Protein AF-A0A944BU51-F1 (afdb_monomer)

Secondary structure (DSSP, 8-state):
-HHHHHHGGG--TTHHHHHHHHTGGG----HHHHHHHHHHHHHHHHHHHHHHHHHHHHHHHHHTT-

Sequence (66 aa):
AASKIYQGDKYTDSHPIEYFRRGRDARVIHQETSDMLEKLLVMLKEKGEDETFRYIREELKNENDY

Structure (mmCIF, N/CA/C/O backbone):
data_AF-A0A944BU51-F1
#
_entry.id   AF-A0A944BU51-F1
#
loop_
_atom_site.group_PDB
_atom_site.id
_atom_site.type_symbol
_atom_site.label_atom_id
_atom_site.label_alt_id
_atom_site.label_comp_id
_atom_site.label_asym_id
_atom_site.label_entity_id
_atom_site.label_seq_id
_atom_site.pdbx_PDB_ins_code
_atom_site.Cartn_x
_atom_site.Cartn_y
_atom_site.Cartn_z
_atom_site.occupancy
_atom_site.B_iso_or_equiv
_atom_site.auth_seq_id
_atom_site.auth_comp_id
_atom_site.auth_asym_id
_atom_site.auth_atom_id
_atom_site.pdbx_PDB_model_num
ATOM 1 N N . ALA A 1 1 ? -0.474 11.889 2.710 1.00 53.28 1 ALA A N 1
ATOM 2 C CA . ALA A 1 1 ? 0.230 11.544 1.455 1.00 53.28 1 ALA A CA 1
ATOM 3 C C . ALA A 1 1 ? 0.040 12.662 0.430 1.00 53.28 1 ALA A C 1
ATOM 5 O O . ALA A 1 1 ? -1.042 13.238 0.392 1.00 53.28 1 ALA A O 1
ATOM 6 N N . ALA A 1 2 ? 1.052 12.967 -0.393 1.00 53.47 2 ALA A N 1
ATOM 7 C CA . ALA A 1 2 ? 0.985 14.034 -1.405 1.00 53.47 2 ALA A CA 1
ATOM 8 C C . ALA A 1 2 ? -0.183 13.849 -2.400 1.00 53.47 2 ALA A C 1
ATOM 10 O O . ALA A 1 2 ? -0.801 14.821 -2.818 1.00 53.47 2 ALA A O 1
ATOM 11 N N . SER A 1 3 ? -0.573 12.605 -2.686 1.00 47.75 3 SER A N 1
ATOM 12 C CA . SER A 1 3 ? -1.709 12.244 -3.547 1.00 47.75 3 SER A CA 1
ATOM 13 C C . SER A 1 3 ? -3.061 12.781 -3.052 1.00 47.75 3 SER A C 1
ATOM 15 O O . SER A 1 3 ? -3.910 13.139 -3.863 1.00 47.75 3 SER A O 1
ATOM 17 N N . LYS A 1 4 ? -3.236 12.906 -1.727 1.00 49.84 4 LYS A N 1
ATOM 18 C CA . LYS A 1 4 ? -4.465 13.401 -1.079 1.00 49.84 4 LYS A CA 1
ATOM 19 C C . LYS A 1 4 ? -4.648 14.9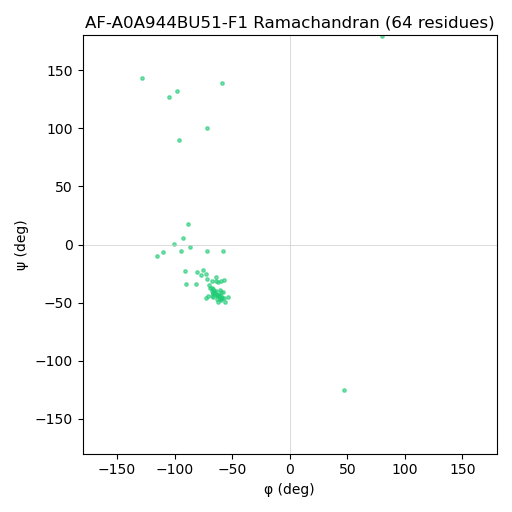15 -1.260 1.00 49.84 4 LYS A C 1
ATOM 21 O O . LYS A 1 4 ? -5.770 15.401 -1.266 1.00 49.84 4 LYS A O 1
ATOM 26 N N . ILE A 1 5 ? -3.546 15.647 -1.456 1.00 60.75 5 ILE A N 1
ATOM 27 C CA . ILE A 1 5 ? -3.555 17.098 -1.700 1.00 60.75 5 ILE A CA 1
ATOM 28 C C . ILE A 1 5 ? -3.855 17.413 -3.174 1.00 60.75 5 ILE A C 1
ATOM 30 O O . ILE A 1 5 ? -4.528 18.399 -3.455 1.00 60.75 5 ILE A O 1
ATOM 34 N N . TYR A 1 6 ? -3.411 16.571 -4.116 1.00 51.31 6 TYR A N 1
ATOM 35 C CA . TYR A 1 6 ? -3.580 16.828 -5.554 1.00 51.31 6 TYR A CA 1
ATOM 36 C C . TYR A 1 6 ? -4.858 16.247 -6.177 1.00 51.31 6 TYR A C 1
ATOM 38 O O . TYR A 1 6 ? -5.271 16.735 -7.226 1.00 51.31 6 TYR A O 1
ATOM 46 N N . GLN A 1 7 ? -5.485 15.221 -5.587 1.00 50.69 7 GLN A N 1
ATOM 47 C CA . GLN A 1 7 ? -6.632 14.541 -6.216 1.00 50.69 7 GLN A CA 1
ATOM 48 C C . GLN A 1 7 ? -7.992 14.763 -5.545 1.00 50.69 7 GLN A C 1
ATOM 50 O O . GLN A 1 7 ? -8.996 14.367 -6.138 1.00 50.69 7 GLN A O 1
ATOM 55 N N . GLY A 1 8 ? -8.060 15.424 -4.382 1.00 63.78 8 GLY A N 1
ATOM 56 C CA . GLY A 1 8 ? -9.331 15.719 -3.701 1.00 63.78 8 GLY A CA 1
ATOM 57 C C . GLY A 1 8 ? -10.254 14.492 -3.632 1.00 63.78 8 GLY A C 1
ATOM 58 O O . GLY A 1 8 ? -9.820 13.418 -3.223 1.00 63.78 8 GLY A O 1
ATOM 59 N N . ASP A 1 9 ? -11.487 14.634 -4.128 1.00 54.75 9 ASP A N 1
ATOM 60 C CA . ASP A 1 9 ? -12.534 13.593 -4.154 1.00 54.75 9 ASP A CA 1
ATOM 61 C C . ASP A 1 9 ? -12.308 12.445 -5.163 1.00 54.75 9 ASP A C 1
ATOM 63 O O . ASP A 1 9 ? -13.091 11.498 -5.210 1.00 54.75 9 ASP A O 1
ATOM 67 N N . LYS A 1 10 ? -11.270 12.508 -6.011 1.00 54.25 10 LYS A N 1
ATOM 68 C CA . LYS A 1 10 ? -10.981 11.472 -7.026 1.00 54.25 10 LYS A CA 1
ATOM 69 C C . LYS A 1 10 ? -9.988 10.410 -6.565 1.00 54.25 10 LYS A C 1
ATOM 71 O O . LYS A 1 10 ? -9.751 9.450 -7.299 1.00 54.25 10 LYS A O 1
ATOM 76 N N . TYR A 1 11 ? -9.406 10.560 -5.377 1.00 53.19 11 TYR A N 1
ATOM 77 C CA . TYR A 1 11 ? -8.548 9.523 -4.825 1.00 53.19 11 TYR A CA 1
ATOM 78 C C . TYR A 1 11 ? -9.407 8.332 -4.402 1.00 53.19 11 TYR A C 1
ATOM 80 O O . TYR A 1 11 ? -10.051 8.340 -3.358 1.00 53.19 11 TYR A O 1
ATOM 88 N N . THR A 1 12 ? -9.438 7.307 -5.244 1.00 62.06 12 THR A N 1
ATOM 89 C CA . THR A 1 12 ? -9.987 6.004 -4.870 1.00 62.06 12 THR A CA 1
ATOM 90 C C . THR A 1 12 ? -8.834 5.101 -4.471 1.00 62.06 12 THR A C 1
ATOM 92 O O . THR A 1 12 ? -7.877 4.962 -5.240 1.00 62.06 12 THR A O 1
ATOM 95 N N . ASP A 1 13 ? -8.958 4.426 -3.331 1.00 62.22 13 ASP A N 1
ATOM 96 C CA . ASP A 1 13 ? -7.975 3.466 -2.810 1.00 62.22 13 ASP A CA 1
ATOM 97 C C . ASP A 1 13 ? -7.685 2.288 -3.770 1.00 62.22 13 ASP A C 1
ATOM 99 O O . ASP A 1 13 ? -6.784 1.484 -3.548 1.00 62.22 13 ASP A O 1
ATOM 103 N N . SER A 1 14 ? -8.412 2.193 -4.888 1.00 65.38 14 SER A N 1
ATOM 104 C CA . SER A 1 14 ? -8.184 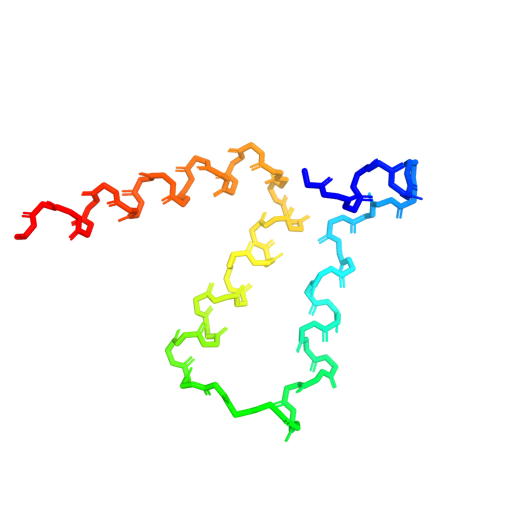1.243 -5.977 1.00 65.38 14 SER A CA 1
ATOM 105 C C . SER A 1 14 ? -7.083 1.630 -6.972 1.00 65.38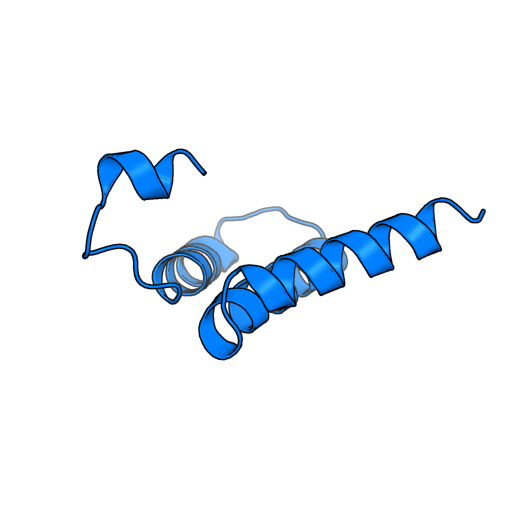 14 SER A C 1
ATOM 107 O O . SER A 1 14 ? -6.538 0.741 -7.624 1.00 65.38 14 SER A O 1
ATOM 109 N N . HIS A 1 15 ? -6.735 2.912 -7.114 1.00 73.69 15 HIS A N 1
ATOM 110 C CA . HIS A 1 15 ? -5.722 3.346 -8.091 1.00 73.69 15 HIS A CA 1
ATOM 111 C C . HIS A 1 15 ? -4.313 2.795 -7.803 1.00 73.69 15 HIS A C 1
ATOM 113 O O . HIS A 1 15 ? -3.629 2.389 -8.748 1.00 73.69 15 HIS A O 1
ATOM 119 N N . PRO A 1 16 ? -3.854 2.730 -6.536 1.00 78.12 16 PRO A N 1
ATOM 120 C CA . PRO A 1 16 ? -2.520 2.227 -6.223 1.00 78.12 16 PRO A CA 1
ATOM 121 C C . PRO A 1 16 ? -2.305 0.760 -6.628 1.00 78.12 16 PRO A C 1
ATOM 123 O O . PRO A 1 16 ? -1.276 0.438 -7.226 1.00 78.12 16 PRO A O 1
ATOM 126 N N . ILE A 1 17 ? -3.279 -0.123 -6.367 1.00 82.50 17 ILE A N 1
ATOM 127 C CA . ILE A 1 17 ? -3.176 -1.552 -6.715 1.00 82.50 17 ILE A CA 1
ATOM 128 C C . ILE A 1 17 ? -3.215 -1.779 -8.232 1.00 82.50 17 ILE A C 1
ATOM 130 O O . ILE A 1 17 ? -2.488 -2.622 -8.756 1.00 82.50 17 ILE A O 1
ATOM 134 N N . GLU A 1 18 ? -4.017 -1.003 -8.962 1.00 82.19 18 GLU A N 1
ATOM 135 C CA . GLU A 1 18 ? -4.116 -1.111 -10.418 1.00 82.19 18 GLU A CA 1
ATOM 136 C C . GLU A 1 18 ? -2.817 -0.670 -11.106 1.00 82.19 18 GLU A C 1
ATOM 138 O O . GLU A 1 18 ? -2.292 -1.380 -11.967 1.00 82.19 18 GLU A O 1
ATOM 143 N N . TYR A 1 19 ? -2.237 0.451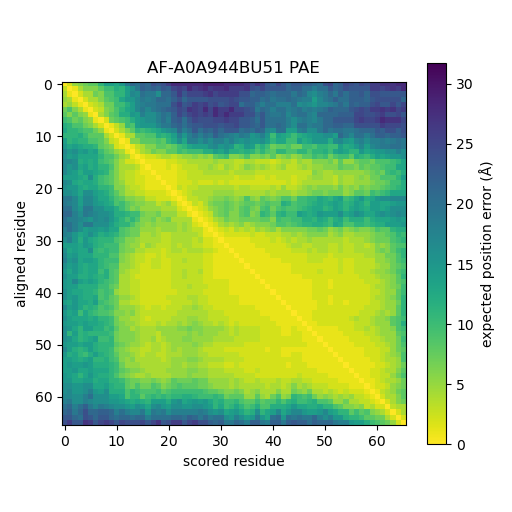 -10.665 1.00 84.19 19 TYR A N 1
ATOM 144 C CA . TYR A 1 19 ? -0.935 0.910 -11.148 1.00 84.19 19 TYR A CA 1
ATOM 145 C C . TYR A 1 19 ? 0.177 -0.099 -10.837 1.00 84.19 19 TYR A C 1
ATOM 147 O O . TYR A 1 19 ? 1.015 -0.398 -11.692 1.00 84.19 19 TYR A O 1
ATOM 155 N N . PHE A 1 20 ? 0.171 -0.656 -9.622 1.00 85.19 20 PHE A N 1
ATOM 156 C CA . PHE A 1 20 ? 1.146 -1.656 -9.204 1.00 85.19 20 PHE A CA 1
ATOM 157 C C . PHE A 1 20 ? 1.105 -2.899 -10.100 1.00 85.19 20 PHE A C 1
ATOM 159 O O . PHE A 1 20 ? 2.146 -3.315 -10.610 1.00 85.19 20 PH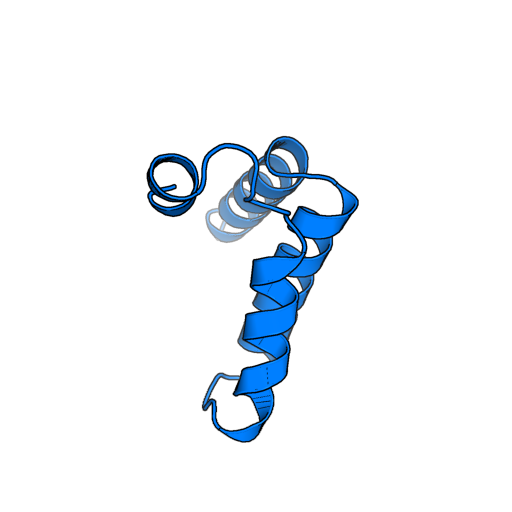E A O 1
ATOM 166 N N . ARG A 1 21 ? -0.096 -3.428 -10.370 1.00 83.00 21 ARG A N 1
ATOM 167 C CA . ARG A 1 21 ? -0.303 -4.596 -11.240 1.00 83.00 21 ARG A CA 1
ATOM 168 C C . ARG A 1 21 ? 0.052 -4.323 -12.699 1.00 83.00 21 ARG A C 1
ATOM 170 O O . ARG A 1 21 ? 0.648 -5.183 -13.340 1.00 83.00 21 ARG A O 1
ATOM 177 N N . ARG A 1 22 ? -0.251 -3.129 -13.218 1.00 84.00 22 ARG A N 1
ATOM 178 C CA . ARG A 1 22 ? 0.049 -2.752 -14.611 1.00 84.00 22 ARG A CA 1
ATOM 179 C C . ARG A 1 22 ? 1.548 -2.747 -14.924 1.00 84.00 22 ARG A C 1
ATOM 181 O O . ARG A 1 22 ? 1.933 -3.031 -16.051 1.00 84.00 22 ARG A O 1
ATOM 188 N N . GLY A 1 23 ? 2.387 -2.411 -13.946 1.00 78.19 23 GLY A N 1
ATOM 189 C CA . GLY A 1 23 ? 3.843 -2.373 -14.103 1.00 78.19 23 GLY A CA 1
ATOM 190 C C . GLY A 1 23 ? 4.567 -3.661 -13.710 1.00 78.19 23 GLY A C 1
ATOM 191 O O . GLY A 1 23 ? 5.793 -3.641 -13.667 1.00 78.19 23 GLY A O 1
ATOM 192 N N . ARG A 1 24 ? 3.851 -4.742 -13.369 1.00 75.19 24 ARG A N 1
ATOM 193 C CA . ARG A 1 24 ? 4.442 -5.953 -12.777 1.00 75.19 24 ARG A CA 1
ATOM 194 C C . ARG A 1 24 ? 5.474 -6.624 -13.687 1.00 75.19 24 ARG A C 1
ATOM 196 O O . ARG A 1 24 ? 6.527 -7.010 -13.201 1.00 75.19 24 ARG A O 1
ATOM 203 N N . ASP A 1 25 ? 5.221 -6.669 -14.992 1.00 71.69 25 ASP A N 1
ATOM 204 C CA . ASP A 1 25 ? 6.094 -7.372 -15.946 1.00 71.69 25 ASP A CA 1
ATOM 205 C C . ASP A 1 25 ? 7.396 -6.611 -16.259 1.00 71.69 25 ASP A C 1
ATOM 207 O O . ASP A 1 25 ? 8.387 -7.207 -16.670 1.00 71.69 25 ASP A O 1
ATOM 211 N N . ALA A 1 26 ? 7.417 -5.291 -16.050 1.00 7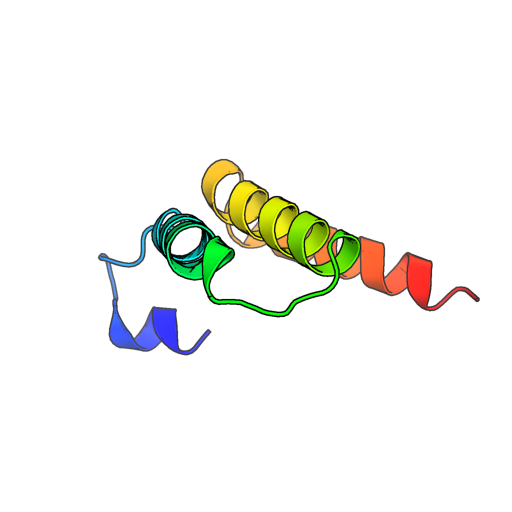6.56 26 ALA A N 1
ATOM 212 C CA . ALA A 1 26 ? 8.579 -4.435 -16.314 1.00 76.56 26 ALA A CA 1
ATOM 213 C C . ALA A 1 26 ? 9.384 -4.095 -15.046 1.00 76.56 26 ALA A C 1
ATOM 215 O O . ALA A 1 26 ? 10.351 -3.335 -15.095 1.00 76.56 26 ALA A O 1
ATOM 216 N N . ARG A 1 27 ? 8.958 -4.602 -13.888 1.00 79.25 27 ARG A N 1
ATOM 217 C CA . ARG A 1 27 ? 9.457 -4.205 -12.575 1.00 79.25 27 ARG A CA 1
ATOM 218 C C . ARG A 1 27 ? 10.375 -5.283 -12.014 1.00 79.25 27 ARG A C 1
ATOM 220 O O . ARG A 1 27 ? 9.974 -6.426 -11.852 1.00 79.25 27 ARG A O 1
ATOM 227 N N . VAL A 1 28 ? 11.582 -4.884 -11.628 1.00 82.69 28 VAL A N 1
ATOM 228 C CA . VAL A 1 28 ? 12.527 -5.755 -10.920 1.00 82.69 28 VAL A CA 1
ATOM 229 C C . VAL A 1 28 ? 12.391 -5.493 -9.420 1.00 82.69 28 VAL A C 1
ATOM 231 O O . VAL A 1 28 ? 13.023 -4.591 -8.878 1.00 82.69 28 VAL A O 1
ATOM 234 N N . ILE A 1 29 ? 11.508 -6.243 -8.759 1.00 85.44 29 ILE A N 1
ATOM 235 C CA . ILE A 1 29 ? 11.369 -6.284 -7.296 1.00 85.44 29 ILE A CA 1
ATOM 236 C C . ILE A 1 29 ? 11.414 -7.755 -6.869 1.00 85.44 29 ILE A C 1
ATOM 238 O O . ILE A 1 29 ? 10.904 -8.617 -7.580 1.00 85.44 29 ILE A O 1
ATOM 242 N N . HIS A 1 30 ? 12.040 -8.047 -5.726 1.00 89.75 30 HIS A N 1
ATOM 243 C CA . HIS A 1 30 ? 12.050 -9.395 -5.157 1.00 89.75 30 HIS A CA 1
ATOM 244 C C . HIS A 1 30 ? 10.617 -9.876 -4.883 1.00 89.75 30 HIS A C 1
ATOM 246 O O . HIS A 1 30 ? 9.799 -9.095 -4.395 1.00 89.75 30 HIS A O 1
ATOM 252 N N . GLN A 1 31 ? 10.308 -11.144 -5.179 1.00 85.19 31 GLN A N 1
ATOM 253 C CA . GLN A 1 31 ? 8.934 -11.662 -5.126 1.00 85.19 31 GLN A CA 1
ATOM 254 C C . GLN A 1 31 ? 8.271 -11.407 -3.765 1.00 85.19 31 GLN A C 1
ATOM 256 O O . GLN A 1 31 ? 7.172 -10.872 -3.711 1.00 85.19 31 GLN A O 1
ATOM 261 N N . GLU A 1 32 ? 8.990 -11.667 -2.673 1.00 86.12 32 GLU A N 1
ATOM 262 C CA . GLU A 1 32 ? 8.508 -11.442 -1.305 1.00 86.12 32 GLU A CA 1
ATOM 263 C C . GLU A 1 32 ? 8.134 -9.975 -1.037 1.00 86.12 32 GLU A C 1
ATOM 265 O O . GLU A 1 32 ? 7.065 -9.673 -0.508 1.00 86.12 32 GLU A O 1
ATOM 270 N N . THR A 1 33 ? 8.977 -9.036 -1.476 1.00 85.56 33 THR A N 1
ATOM 271 C CA . THR A 1 33 ? 8.698 -7.601 -1.357 1.00 85.56 33 THR A CA 1
ATOM 272 C C . THR A 1 33 ? 7.521 -7.193 -2.242 1.00 85.56 33 THR A C 1
ATOM 274 O O . THR A 1 33 ? 6.709 -6.357 -1.848 1.00 85.56 33 THR A O 1
ATOM 277 N N . SER A 1 34 ? 7.398 -7.781 -3.437 1.00 88.62 34 SER A N 1
ATOM 278 C CA . SER A 1 34 ? 6.262 -7.535 -4.327 1.00 88.62 34 SER A CA 1
ATOM 279 C C . SER A 1 34 ? 4.948 -8.005 -3.700 1.00 88.62 34 SER A C 1
ATOM 281 O O . SER A 1 34 ? 3.966 -7.266 -3.737 1.00 88.62 34 SER A O 1
ATOM 283 N N . ASP A 1 35 ? 4.939 -9.186 -3.087 1.00 89.12 35 ASP A N 1
ATOM 284 C CA . ASP A 1 35 ? 3.754 -9.770 -2.455 1.00 89.12 35 ASP A CA 1
ATOM 285 C C . ASP A 1 35 ? 3.335 -8.972 -1.215 1.00 89.12 35 ASP A C 1
ATOM 287 O O . ASP A 1 35 ? 2.148 -8.697 -1.017 1.00 89.12 35 ASP A O 1
ATOM 291 N N . MET A 1 36 ? 4.305 -8.521 -0.412 1.00 89.94 36 MET A N 1
ATOM 292 C CA . MET A 1 36 ? 4.045 -7.637 0.725 1.00 89.94 36 MET A CA 1
ATOM 293 C C . MET A 1 36 ? 3.416 -6.315 0.270 1.00 89.94 36 MET A C 1
ATOM 295 O O . MET A 1 36 ? 2.406 -5.882 0.830 1.00 89.94 36 MET A O 1
ATOM 299 N N . LEU A 1 37 ? 3.968 -5.687 -0.773 1.00 90.19 37 LEU A N 1
ATOM 300 C CA . LEU A 1 37 ? 3.412 -4.457 -1.338 1.00 90.19 37 LEU A CA 1
ATOM 301 C C . LEU A 1 37 ? 2.002 -4.683 -1.895 1.00 90.19 37 LEU A C 1
ATOM 303 O O . LEU A 1 37 ? 1.111 -3.881 -1.621 1.00 90.19 37 LEU A O 1
ATOM 307 N N . GLU A 1 38 ? 1.764 -5.775 -2.625 1.00 90.44 38 GLU A N 1
ATOM 308 C CA . GLU A 1 38 ? 0.432 -6.109 -3.133 1.00 90.44 38 GLU A CA 1
ATOM 309 C C . GLU A 1 38 ? -0.577 -6.292 -1.990 1.00 90.44 38 GLU A C 1
ATOM 311 O O . GLU A 1 38 ? -1.659 -5.705 -2.037 1.00 90.44 38 GLU A O 1
ATOM 316 N N . LYS A 1 39 ? -0.210 -7.013 -0.924 1.00 90.38 39 LYS A N 1
ATOM 317 C CA . LYS A 1 39 ? -1.048 -7.197 0.271 1.00 90.38 39 LYS A CA 1
ATOM 318 C C . LYS A 1 39 ? -1.438 -5.863 0.909 1.00 90.38 39 LYS A C 1
ATOM 320 O O . LYS A 1 39 ? -2.608 -5.666 1.236 1.00 90.38 39 LYS A O 1
ATOM 325 N N . LEU A 1 40 ? -0.488 -4.940 1.069 1.00 91.19 40 LEU A N 1
ATOM 326 C CA . LEU A 1 40 ? -0.753 -3.614 1.637 1.00 91.19 40 LEU A CA 1
ATOM 327 C C . LEU A 1 40 ? -1.672 -2.777 0.740 1.00 91.19 40 LEU A C 1
ATOM 329 O O . LEU A 1 40 ? -2.576 -2.112 1.236 1.00 91.19 40 LEU A O 1
ATOM 333 N N . LEU A 1 41 ? -1.479 -2.835 -0.579 1.00 90.56 41 LEU A N 1
ATOM 334 C CA . LEU A 1 41 ? -2.300 -2.101 -1.543 1.00 90.56 41 LEU A CA 1
ATOM 335 C C . LEU A 1 41 ? -3.725 -2.668 -1.648 1.00 90.56 41 LEU A C 1
ATOM 337 O O . LEU A 1 41 ? -4.676 -1.907 -1.820 1.00 90.56 41 LEU A O 1
ATOM 341 N N . VAL A 1 42 ? -3.894 -3.987 -1.510 1.00 90.38 42 VAL A N 1
ATOM 342 C CA . VAL A 1 42 ? -5.216 -4.623 -1.390 1.00 90.38 42 VAL A CA 1
ATOM 343 C C . VAL A 1 42 ? -5.886 -4.221 -0.077 1.00 90.38 42 VAL A C 1
ATOM 345 O O . VAL A 1 42 ? -7.050 -3.829 -0.092 1.00 90.38 42 VAL A O 1
ATOM 348 N N . MET A 1 43 ? -5.153 -4.245 1.041 1.00 89.88 43 MET A N 1
ATOM 349 C CA . MET A 1 43 ? -5.680 -3.825 2.341 1.00 89.88 43 MET A CA 1
ATOM 350 C C . MET A 1 43 ? -6.134 -2.363 2.320 1.00 89.88 43 MET A C 1
ATOM 352 O O . MET A 1 43 ? -7.216 -2.063 2.817 1.00 89.88 43 MET A O 1
ATOM 356 N N . LEU A 1 44 ? -5.365 -1.490 1.665 1.00 88.56 44 LEU A N 1
ATOM 357 C CA . LEU A 1 44 ? -5.730 -0.092 1.462 1.00 88.56 44 LEU A CA 1
ATOM 358 C C . LEU A 1 44 ? -7.051 0.029 0.697 1.00 88.56 44 LEU A C 1
ATOM 360 O O . LEU A 1 44 ? -7.935 0.760 1.127 1.00 88.56 44 LEU A O 1
ATOM 364 N N . LYS A 1 45 ? -7.214 -0.736 -0.389 1.00 85.12 45 LYS A N 1
ATOM 365 C CA . LYS A 1 45 ? -8.438 -0.743 -1.199 1.00 85.12 45 LYS A CA 1
ATOM 366 C C . LYS A 1 45 ? -9.666 -1.262 -0.445 1.00 85.12 45 LYS A C 1
ATOM 368 O O . LYS A 1 45 ? -10.757 -0.738 -0.642 1.00 85.12 45 LYS A O 1
ATOM 373 N N . GLU A 1 46 ? -9.516 -2.325 0.341 1.00 87.38 46 GLU A N 1
ATOM 374 C CA . GLU A 1 46 ? -10.649 -3.022 0.969 1.00 87.38 46 GLU A CA 1
ATOM 375 C C . GLU A 1 46 ? -11.011 -2.477 2.353 1.00 87.38 46 GLU A C 1
ATOM 377 O O . GLU A 1 46 ? -12.182 -2.484 2.726 1.00 87.38 46 GLU A O 1
ATOM 382 N N . LYS A 1 47 ? -10.014 -2.029 3.123 1.00 86.69 47 LYS A N 1
ATOM 383 C CA . LYS A 1 47 ? -10.164 -1.631 4.532 1.00 86.69 47 LYS A CA 1
ATOM 384 C C . LYS A 1 47 ? -9.889 -0.150 4.786 1.00 86.69 47 LYS A C 1
ATOM 386 O O . LYS A 1 47 ? -10.165 0.330 5.883 1.00 86.69 47 LYS A O 1
ATOM 391 N N . GLY A 1 48 ? -9.354 0.569 3.801 1.00 86.00 48 GLY A N 1
ATOM 392 C CA . GLY A 1 48 ? -9.001 1.978 3.922 1.00 86.00 48 GLY A CA 1
ATOM 393 C C . GLY A 1 48 ? -7.670 2.228 4.638 1.00 86.00 48 GLY A C 1
ATOM 394 O O . GLY A 1 48 ? -6.957 1.315 5.073 1.00 86.00 48 GLY A O 1
ATOM 395 N N . GLU A 1 49 ? -7.320 3.511 4.740 1.00 87.12 49 GLU A N 1
ATOM 396 C CA . GLU A 1 49 ? -6.031 3.980 5.264 1.00 87.12 49 GLU A CA 1
ATOM 397 C C . GLU A 1 49 ? -5.811 3.620 6.742 1.00 87.12 49 GLU A C 1
ATOM 399 O O . GLU A 1 49 ? -4.728 3.155 7.095 1.00 87.12 49 GLU A O 1
ATOM 404 N N . ASP A 1 50 ? -6.820 3.790 7.601 1.00 88.06 50 ASP A N 1
ATOM 405 C CA . ASP A 1 50 ? -6.668 3.638 9.056 1.00 88.06 50 ASP A CA 1
ATOM 406 C C . ASP A 1 50 ? -6.274 2.211 9.459 1.00 88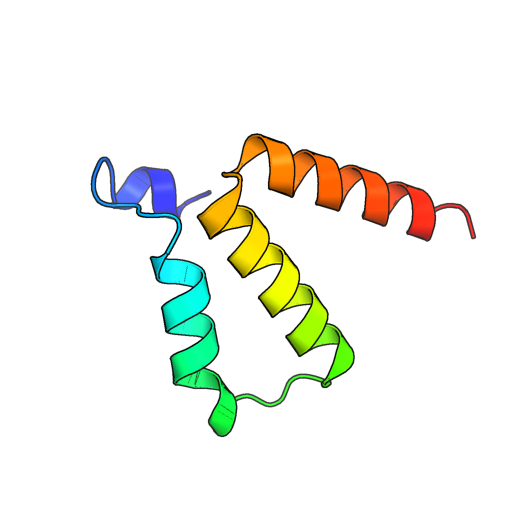.06 50 ASP A C 1
ATOM 408 O O . ASP A 1 50 ? -5.325 2.002 10.223 1.00 88.06 50 ASP A O 1
ATOM 412 N N . GLU A 1 51 ? -6.969 1.222 8.897 1.00 89.19 51 GLU A N 1
ATOM 413 C CA . GLU A 1 51 ? -6.714 -0.200 9.129 1.00 89.19 51 GLU A CA 1
ATOM 414 C C . GLU A 1 51 ? -5.358 -0.623 8.553 1.00 89.19 51 GLU A C 1
ATOM 416 O O . GLU A 1 51 ? -4.583 -1.317 9.216 1.00 89.19 51 GLU A O 1
ATOM 421 N N . THR A 1 52 ? -5.027 -0.143 7.353 1.00 90.56 52 THR A N 1
ATOM 422 C CA . THR A 1 52 ? -3.754 -0.454 6.688 1.00 90.56 52 THR A CA 1
ATOM 423 C C . THR A 1 52 ? -2.566 0.140 7.445 1.00 90.56 52 THR A C 1
ATOM 425 O O . THR A 1 52 ? -1.555 -0.530 7.652 1.00 90.56 52 THR A O 1
ATOM 428 N N . PHE A 1 53 ? -2.678 1.379 7.931 1.00 89.69 53 PHE A N 1
ATOM 429 C CA . PHE A 1 53 ? -1.631 2.006 8.738 1.00 89.69 53 PHE A CA 1
ATOM 430 C C . PHE A 1 53 ? -1.527 1.418 10.142 1.00 89.69 53 PHE A C 1
ATOM 432 O O . PHE A 1 53 ? -0.438 1.427 10.720 1.00 89.69 53 PHE A O 1
ATOM 439 N N . ARG A 1 54 ? -2.620 0.915 10.730 1.00 91.88 54 ARG A N 1
ATOM 440 C CA . ARG A 1 54 ? -2.522 0.123 11.963 1.00 91.88 54 ARG A CA 1
ATOM 441 C C . ARG A 1 54 ? -1.709 -1.146 11.711 1.00 91.88 54 ARG A C 1
ATOM 443 O O . ARG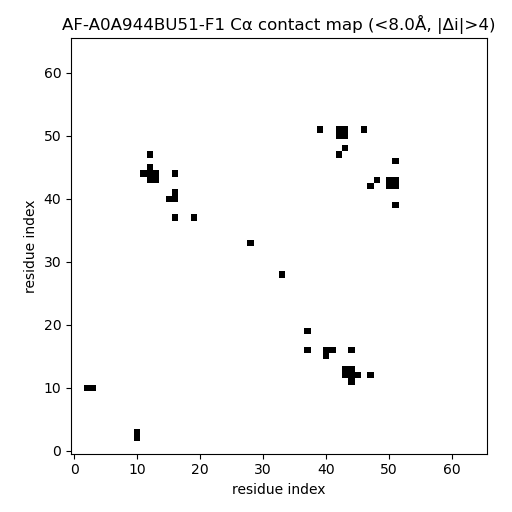 A 1 54 ? -0.733 -1.353 12.421 1.00 91.88 54 ARG A O 1
ATOM 450 N N . TYR A 1 55 ? -2.039 -1.896 10.660 1.00 91.06 55 TYR A N 1
ATOM 451 C CA . TYR A 1 55 ? -1.320 -3.113 10.283 1.00 91.06 55 TYR A CA 1
ATOM 452 C C . TYR A 1 55 ? 0.181 -2.867 10.055 1.00 91.06 55 TYR A C 1
ATOM 454 O O . TYR A 1 55 ? 1.008 -3.527 10.670 1.00 91.06 55 TYR A O 1
ATOM 462 N N . ILE A 1 56 ? 0.551 -1.852 9.261 1.00 90.12 56 ILE A N 1
ATOM 46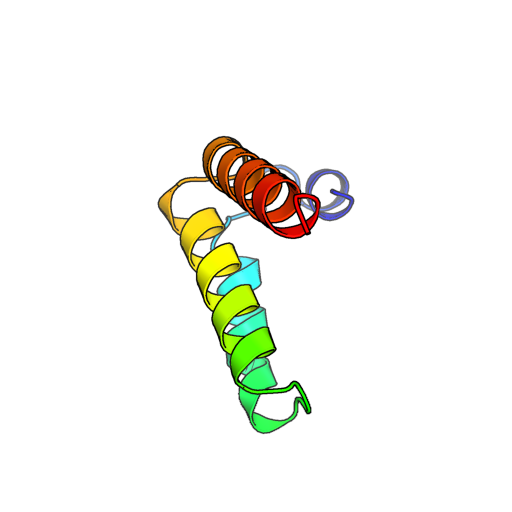3 C CA . ILE A 1 56 ? 1.967 -1.509 9.018 1.00 90.12 56 ILE A CA 1
ATOM 464 C C . ILE A 1 56 ? 2.703 -1.188 10.327 1.00 90.12 56 ILE A C 1
ATOM 466 O O . ILE A 1 56 ? 3.844 -1.598 10.512 1.00 90.12 56 ILE A O 1
ATOM 470 N N . ARG A 1 57 ? 2.063 -0.460 11.251 1.00 89.19 57 ARG A N 1
ATOM 471 C CA . ARG A 1 57 ? 2.671 -0.127 12.550 1.00 89.19 57 ARG A CA 1
ATOM 472 C C . ARG A 1 57 ? 2.856 -1.344 13.452 1.00 89.19 57 ARG A C 1
ATOM 474 O O . ARG A 1 57 ? 3.773 -1.328 14.262 1.00 89.19 57 ARG A O 1
ATOM 481 N N . GLU A 1 58 ? 1.986 -2.343 13.362 1.00 89.38 58 GLU A N 1
ATOM 482 C CA . GLU A 1 58 ? 2.119 -3.601 14.106 1.00 89.38 58 GLU A CA 1
ATOM 483 C C . GLU A 1 58 ? 3.243 -4.465 13.525 1.00 89.38 58 GLU A C 1
ATOM 485 O O . GLU A 1 58 ? 4.109 -4.906 14.273 1.00 89.38 58 GLU A O 1
ATOM 490 N N . GLU A 1 59 ? 3.301 -4.615 12.201 1.00 85.69 59 GLU A N 1
ATOM 491 C CA . GLU A 1 59 ? 4.374 -5.357 11.522 1.00 85.69 59 GLU A CA 1
ATOM 492 C C . GLU A 1 59 ? 5.760 -4.751 11.803 1.00 85.69 59 GLU A C 1
ATOM 494 O O . GLU A 1 59 ? 6.674 -5.465 12.204 1.00 85.69 59 GLU A O 1
ATOM 499 N N . LEU A 1 60 ? 5.904 -3.421 11.713 1.00 80.38 60 LEU A N 1
ATOM 500 C CA . LEU A 1 60 ? 7.169 -2.739 12.028 1.00 80.38 60 LEU A CA 1
ATOM 501 C C . LEU A 1 60 ? 7.584 -2.873 13.499 1.00 80.38 60 LEU A C 1
ATOM 503 O O . LEU A 1 60 ? 8.770 -2.790 13.806 1.00 80.38 60 LEU A O 1
ATOM 507 N N . LYS A 1 61 ? 6.631 -3.033 14.425 1.00 76.38 61 LYS A N 1
ATOM 508 C CA . LYS A 1 61 ? 6.957 -3.300 15.833 1.00 76.38 61 LYS A CA 1
ATOM 509 C C . LYS A 1 61 ? 7.507 -4.710 16.002 1.00 76.38 61 LYS A C 1
ATOM 511 O O . LYS A 1 61 ? 8.532 -4.860 16.648 1.00 76.38 61 LYS A O 1
ATOM 516 N N . ASN A 1 62 ? 6.882 -5.696 15.361 1.00 71.81 62 ASN A N 1
ATOM 517 C CA . ASN A 1 62 ? 7.327 -7.089 15.418 1.00 71.81 62 ASN A CA 1
ATOM 518 C C . ASN A 1 62 ? 8.723 -7.285 14.793 1.00 71.81 62 ASN A C 1
ATOM 520 O O . ASN A 1 62 ? 9.477 -8.143 15.237 1.00 71.81 62 ASN A O 1
ATOM 524 N N . GLU A 1 63 ? 9.079 -6.490 13.778 1.00 67.50 63 GLU A N 1
ATOM 525 C CA . GLU A 1 63 ? 10.393 -6.547 13.119 1.00 67.50 63 GLU A CA 1
ATOM 526 C C . GLU A 1 63 ? 11.514 -5.876 13.942 1.00 67.50 63 GLU A C 1
ATOM 528 O O . GLU A 1 63 ? 12.672 -6.263 13.828 1.00 67.50 63 GLU A O 1
ATOM 533 N N . ASN A 1 64 ? 11.182 -4.905 14.806 1.00 60.34 64 ASN A N 1
ATOM 534 C CA . ASN A 1 64 ? 12.137 -4.231 15.704 1.00 60.34 64 ASN A CA 1
ATOM 535 C C . ASN A 1 64 ? 12.363 -4.962 17.043 1.00 60.34 64 ASN A C 1
ATOM 537 O O . ASN A 1 64 ? 13.175 -4.502 17.845 1.00 60.34 64 ASN A O 1
ATOM 541 N N . ASP A 1 65 ? 11.665 -6.072 17.292 1.00 55.44 65 ASP A N 1
ATOM 542 C CA . ASP A 1 65 ? 11.822 -6.904 18.496 1.00 55.44 65 ASP A CA 1
ATOM 543 C C . ASP A 1 65 ? 12.918 -7.996 18.343 1.00 55.44 65 ASP A C 1
ATOM 545 O O . ASP A 1 65 ? 12.962 -8.943 19.133 1.00 55.44 65 ASP A O 1
ATOM 549 N N . TYR A 1 66 ? 13.818 -7.861 17.355 1.00 42.88 66 TYR A N 1
ATOM 550 C CA . TYR A 1 66 ? 14.985 -8.731 17.112 1.00 42.88 66 TYR A CA 1
ATOM 551 C C . TYR A 1 66 ? 16.328 -8.049 17.404 1.00 42.88 66 TYR A C 1
ATOM 553 O O . TYR A 1 66 ? 16.554 -6.921 16.909 1.00 42.88 66 TYR A O 1
#

Radius of gyration: 13.49 Å; Cα contacts (8 Å, |Δi|>4): 24; chains: 1; bounding box: 28×29×35 Å

Solvent-accessible surface area (backbone atoms only — not comparable to full-atom values): 3960 Å² total; per-residue (Å²): 113,75,65,63,76,76,41,61,94,70,69,52,54,56,55,65,41,52,55,53,60,73,44,49,92,83,51,95,65,59,68,69,62,49,53,53,52,50,51,50,32,49,36,26,47,77,61,31,65,70,56,36,53,50,51,52,57,52,54,56,49,65,66,66,76,113

Mean predicted aligned error: 8.85 Å

pLDDT: mean 77.31, std 14.23, range [42.88, 91.88]

Foldseek 3Di:
DVCCVPQPPNDQLQPVLVVLVVCVVVDDDDPVVSVVSNVLSVCCRPVNDPRSVVVVVVVVVVVVVD